Protein AF-A0A9N9NJA7-F1 (afdb_monomer_lite)

Secondary structure (DSSP, 8-state):
--EEEEEEEEEEEE-TT--EEEEEEEEEEEEES---HHHHHHHHHHHHHHHHHHHHHHHHHHHHHHHHHHHHHHHT------

Sequence (82 aa):
NFVRQKIHLNVITRGEDEIYRYYHLHSTEIPVCPMKEYELANFVKTLLILQNIIFVNISLLYYASSSISRRQMEDSSTISSS

pLDDT: mean 72.81, std 11.39, range [46.22, 88.81]

Organism: Funneliformis mosseae (NCBI:txid27381)

Structure (mmCIF, N/CA/C/O backbone):
data_AF-A0A9N9NJA7-F1
#
_entry.id   AF-A0A9N9NJA7-F1
#
loop_
_atom_site.group_PDB
_atom_site.id
_atom_site.type_symbol
_a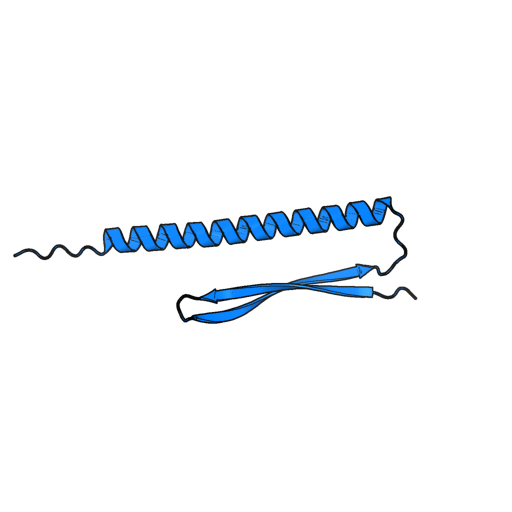tom_site.label_atom_id
_atom_site.label_alt_id
_atom_site.label_comp_id
_atom_site.label_asym_id
_atom_site.label_entity_id
_atom_site.label_seq_id
_atom_site.pdbx_PDB_ins_code
_atom_site.Cartn_x
_atom_site.Cartn_y
_atom_site.Cartn_z
_atom_site.occupancy
_atom_site.B_iso_or_equiv
_atom_site.auth_seq_id
_atom_site.auth_comp_id
_atom_site.auth_asym_id
_atom_site.auth_atom_id
_atom_site.pdbx_PDB_model_num
ATOM 1 N N . ASN A 1 1 ? -23.490 -8.361 9.823 1.00 50.56 1 ASN A N 1
ATOM 2 C CA . ASN A 1 1 ? -22.975 -8.338 8.438 1.00 50.56 1 ASN A CA 1
ATOM 3 C C . ASN A 1 1 ? -21.974 -7.211 8.300 1.00 50.56 1 ASN A C 1
ATOM 5 O O . ASN A 1 1 ? -22.378 -6.059 8.303 1.00 50.56 1 ASN A O 1
ATOM 9 N N . PHE A 1 2 ? -20.681 -7.533 8.276 1.00 56.53 2 PHE A N 1
ATOM 10 C CA . PHE A 1 2 ? -19.625 -6.538 8.076 1.00 56.53 2 PHE A CA 1
ATOM 11 C C . PHE A 1 2 ? -19.467 -6.272 6.580 1.00 56.53 2 PHE A C 1
ATOM 13 O O . PHE A 1 2 ? -19.323 -7.218 5.807 1.00 56.53 2 PHE A O 1
ATOM 20 N N . VAL A 1 3 ? -19.497 -5.004 6.175 1.00 62.75 3 VAL A N 1
ATOM 21 C CA . VAL A 1 3 ? -19.149 -4.614 4.806 1.00 62.75 3 VAL A CA 1
ATOM 22 C C . VAL A 1 3 ? -17.625 -4.689 4.695 1.00 62.75 3 VAL A C 1
ATOM 24 O O . VAL A 1 3 ? -16.905 -4.211 5.570 1.00 62.75 3 VAL A O 1
ATOM 27 N N . ARG A 1 4 ? -17.109 -5.336 3.653 1.00 65.94 4 ARG A N 1
ATOM 28 C CA . ARG A 1 4 ? -15.677 -5.338 3.337 1.00 65.94 4 ARG A CA 1
ATOM 29 C C . ARG A 1 4 ? -15.482 -4.520 2.075 1.00 65.94 4 ARG A C 1
ATOM 31 O O . ARG A 1 4 ? -16.201 -4.723 1.101 1.00 65.94 4 ARG A O 1
ATOM 38 N N . GLN A 1 5 ? -14.546 -3.582 2.111 1.00 71.75 5 GLN A N 1
ATOM 39 C CA . GLN A 1 5 ? -14.147 -2.809 0.939 1.00 71.75 5 GLN A CA 1
ATOM 40 C C . GLN A 1 5 ? -12.790 -3.314 0.476 1.00 71.75 5 GLN A C 1
ATOM 42 O O . GLN A 1 5 ? -11.966 -3.734 1.285 1.00 71.75 5 GLN A O 1
ATOM 47 N N . LYS A 1 6 ? -12.564 -3.308 -0.834 1.00 81.44 6 LYS A N 1
ATOM 48 C CA . LYS A 1 6 ? -11.308 -3.762 -1.421 1.00 81.44 6 LYS A CA 1
ATOM 49 C C . LYS A 1 6 ? -10.501 -2.539 -1.826 1.00 81.44 6 LYS A C 1
ATOM 51 O O . LYS A 1 6 ? -11.004 -1.689 -2.555 1.00 81.44 6 LYS A O 1
ATOM 56 N N . ILE A 1 7 ? -9.268 -2.444 -1.341 1.00 80.75 7 ILE A N 1
ATOM 57 C CA . ILE A 1 7 ? -8.299 -1.468 -1.837 1.00 80.75 7 ILE A CA 1
ATOM 58 C C . ILE A 1 7 ? -7.411 -2.152 -2.856 1.00 80.75 7 ILE A C 1
ATOM 60 O O . ILE A 1 7 ? -6.933 -3.265 -2.634 1.00 80.75 7 ILE A O 1
ATOM 64 N N . HIS A 1 8 ? -7.167 -1.438 -3.951 1.00 82.00 8 HIS A N 1
ATOM 65 C CA . HIS A 1 8 ? -6.253 -1.836 -5.005 1.00 82.00 8 HIS A CA 1
ATOM 66 C C . HIS A 1 8 ? -5.089 -0.851 -5.057 1.00 82.00 8 HIS A C 1
ATOM 68 O O . HIS A 1 8 ? -5.277 0.345 -5.274 1.00 82.00 8 HIS A O 1
ATOM 74 N N . LEU A 1 9 ? -3.884 -1.369 -4.872 1.00 78.62 9 LEU A N 1
ATOM 75 C CA . LEU A 1 9 ? -2.645 -0.669 -5.139 1.00 78.62 9 LEU A CA 1
ATOM 76 C C . LEU A 1 9 ? -2.248 -0.930 -6.592 1.00 78.62 9 LEU A C 1
ATOM 78 O O . LEU A 1 9 ? -1.957 -2.066 -6.976 1.00 78.62 9 LEU A O 1
ATOM 82 N N . ASN A 1 10 ? -2.203 0.140 -7.376 1.00 82.12 10 ASN A N 1
ATOM 83 C CA . ASN A 1 10 ? -1.826 0.111 -8.781 1.00 82.12 10 ASN A CA 1
ATOM 84 C C . ASN A 1 10 ? -0.720 1.133 -9.035 1.00 82.12 10 ASN A C 1
ATOM 86 O O . ASN A 1 10 ? -0.686 2.182 -8.392 1.00 82.12 10 ASN A O 1
ATOM 90 N N . VAL A 1 11 ? 0.162 0.838 -9.984 1.00 78.31 11 VAL A N 1
ATOM 91 C CA . VAL A 1 11 ? 1.214 1.746 -10.440 1.00 78.31 11 VAL A CA 1
ATOM 92 C C . VAL A 1 11 ? 1.077 1.952 -11.938 1.00 78.31 11 VAL A C 1
ATOM 94 O O . VAL A 1 11 ? 0.867 1.006 -12.695 1.00 78.31 11 VAL A O 1
ATOM 97 N N . ILE A 1 12 ? 1.209 3.207 -12.354 1.00 85.88 12 ILE A N 1
ATOM 98 C CA . ILE A 1 12 ? 1.284 3.598 -13.756 1.00 85.88 12 ILE A CA 1
ATOM 99 C C . ILE A 1 12 ? 2.726 4.008 -14.017 1.00 85.88 12 ILE A C 1
ATOM 101 O O . ILE A 1 12 ? 3.236 4.913 -13.357 1.00 85.88 12 ILE A O 1
ATOM 105 N N . THR A 1 13 ? 3.379 3.346 -14.966 1.00 80.06 13 THR A N 1
ATOM 106 C CA . THR A 1 13 ? 4.718 3.723 -15.425 1.00 80.06 13 THR A CA 1
ATOM 107 C C . THR A 1 13 ? 4.671 4.134 -16.890 1.00 80.06 13 THR A C 1
ATOM 109 O O . THR A 1 13 ? 3.854 3.633 -17.662 1.00 80.06 13 THR A O 1
ATOM 112 N N . ARG A 1 14 ? 5.545 5.062 -17.282 1.00 83.00 14 ARG A N 1
ATOM 113 C CA . ARG A 1 14 ? 5.782 5.417 -18.684 1.00 83.00 14 ARG A CA 1
ATOM 114 C C . ARG A 1 14 ? 7.140 4.852 -19.079 1.00 83.00 14 ARG A C 1
ATOM 116 O O . ARG A 1 14 ? 8.128 5.153 -18.413 1.00 83.00 14 ARG A O 1
ATOM 123 N N . GLY A 1 15 ? 7.161 3.993 -20.095 1.00 73.69 15 GLY A N 1
ATOM 124 C CA . GLY A 1 15 ? 8.407 3.463 -20.648 1.00 73.69 15 GLY A CA 1
ATOM 125 C C . GLY A 1 15 ? 9.074 4.441 -21.613 1.00 73.69 15 GLY A C 1
ATOM 126 O O . GLY A 1 15 ? 8.486 5.455 -21.990 1.00 73.69 15 GLY A O 1
ATOM 127 N N . GLU A 1 16 ? 10.295 4.111 -22.033 1.00 77.44 16 GLU A N 1
ATOM 128 C CA . GLU A 1 16 ? 11.031 4.849 -23.074 1.00 77.44 16 GLU A CA 1
ATOM 129 C C . GLU A 1 16 ? 10.323 4.810 -24.437 1.00 77.44 16 GLU A C 1
ATOM 131 O O . GLU A 1 16 ? 10.478 5.716 -25.245 1.00 77.44 16 GLU A O 1
ATOM 136 N N . ASP A 1 17 ? 9.477 3.804 -24.661 1.00 85.56 17 ASP A N 1
ATOM 137 C CA . ASP A 1 17 ? 8.592 3.688 -25.823 1.00 85.56 17 ASP A CA 1
ATOM 138 C C . ASP A 1 17 ? 7.366 4.617 -25.762 1.00 85.56 17 ASP A C 1
ATOM 140 O O . ASP A 1 17 ? 6.467 4.515 -26.591 1.00 85.56 17 ASP A O 1
ATOM 144 N N . GLU A 1 18 ? 7.301 5.493 -24.758 1.00 79.19 18 GLU A N 1
ATOM 145 C CA . GLU A 1 18 ? 6.181 6.379 -24.435 1.00 79.19 18 GLU A CA 1
ATOM 146 C C . GLU A 1 18 ? 4.847 5.677 -24.139 1.00 79.19 18 GLU A C 1
ATOM 148 O O . GLU A 1 18 ? 3.825 6.337 -23.928 1.00 79.19 18 GLU A O 1
ATOM 153 N N . ILE A 1 19 ? 4.848 4.349 -24.036 1.00 85.06 19 ILE A N 1
ATOM 154 C CA . ILE A 1 19 ? 3.657 3.574 -23.716 1.00 85.06 19 ILE A CA 1
ATOM 155 C C . ILE A 1 19 ? 3.455 3.584 -22.200 1.00 85.06 19 ILE A C 1
ATOM 157 O O . ILE A 1 19 ? 4.332 3.200 -21.415 1.00 85.06 19 ILE A O 1
ATOM 161 N N . TYR A 1 20 ? 2.260 4.002 -21.783 1.00 84.31 20 TYR A N 1
ATOM 162 C CA . TYR A 1 20 ? 1.822 3.899 -20.396 1.00 84.31 20 TYR A CA 1
ATOM 163 C C . TYR A 1 20 ? 1.480 2.447 -20.071 1.00 84.31 20 TYR A C 1
ATOM 165 O O . TYR A 1 20 ? 0.587 1.852 -20.674 1.00 84.31 20 TYR A O 1
ATOM 173 N N . ARG A 1 21 ? 2.182 1.878 -19.093 1.00 83.81 21 ARG A N 1
ATOM 174 C CA . ARG A 1 21 ? 1.945 0.525 -18.595 1.00 83.81 21 ARG A CA 1
ATOM 175 C C . ARG A 1 21 ? 1.283 0.597 -17.228 1.00 83.81 21 ARG A C 1
ATOM 177 O O . ARG A 1 21 ? 1.761 1.274 -16.318 1.00 83.81 21 ARG A O 1
ATOM 184 N N . TYR A 1 22 ? 0.166 -0.107 -17.105 1.00 88.81 22 TYR A N 1
ATOM 185 C CA . TYR A 1 22 ? -0.597 -0.211 -15.870 1.00 88.8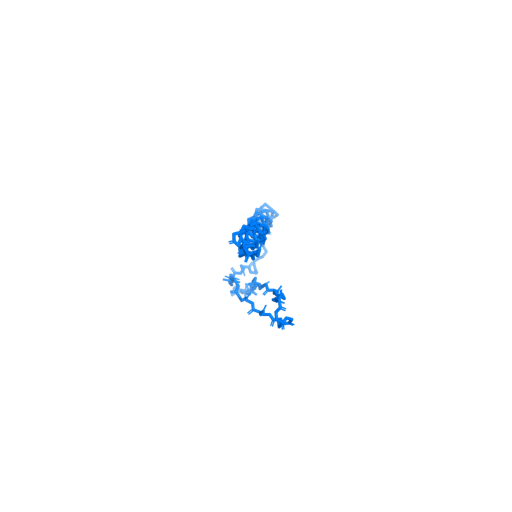1 22 TYR A CA 1
ATOM 186 C C . TYR A 1 22 ? -0.265 -1.529 -15.174 1.00 88.81 22 TYR A C 1
ATOM 188 O O . TYR A 1 22 ? -0.495 -2.601 -15.733 1.00 88.81 22 TYR A O 1
ATOM 196 N N . TYR A 1 23 ? 0.246 -1.453 -13.949 1.00 80.69 23 TYR A N 1
ATOM 197 C CA . TYR A 1 23 ? 0.588 -2.614 -13.140 1.00 80.69 23 TYR A CA 1
ATOM 198 C C . TYR A 1 23 ? -0.270 -2.660 -11.887 1.00 80.69 23 TYR A C 1
ATOM 200 O O . TYR A 1 23 ? -0.233 -1.761 -11.045 1.00 80.69 23 TYR A O 1
ATOM 208 N N . HIS A 1 24 ? -1.013 -3.750 -11.738 1.00 84.44 24 HIS A N 1
ATOM 209 C CA . HIS A 1 24 ? -1.625 -4.084 -10.466 1.00 84.44 24 HIS A CA 1
ATOM 210 C C . HIS A 1 24 ? -0.560 -4.671 -9.537 1.00 84.44 24 HIS A C 1
ATOM 212 O O . HIS A 1 24 ? 0.044 -5.687 -9.873 1.00 84.44 24 HIS A O 1
ATOM 218 N N . LEU A 1 25 ? -0.326 -4.050 -8.380 1.00 76.62 25 LEU A N 1
ATOM 219 C CA . LEU A 1 25 ? 0.668 -4.541 -7.422 1.00 76.62 25 LEU A CA 1
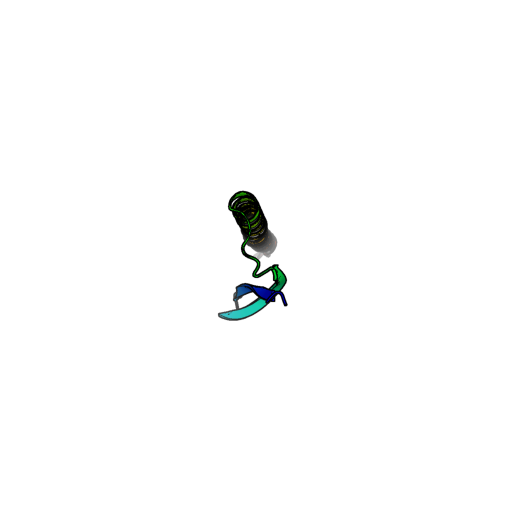ATOM 220 C C . LEU A 1 25 ? 0.038 -5.392 -6.326 1.00 76.62 25 LEU A C 1
ATOM 222 O O . LEU A 1 25 ? 0.583 -6.430 -5.957 1.00 76.62 25 LEU A O 1
ATOM 226 N N . HIS A 1 26 ? -1.085 -4.940 -5.764 1.00 77.75 26 HIS A N 1
ATOM 227 C CA . HIS A 1 26 ? -1.691 -5.615 -4.624 1.00 77.75 26 HIS A CA 1
ATOM 228 C C . HIS A 1 26 ? -3.167 -5.258 -4.451 1.00 77.75 26 HIS A C 1
ATOM 230 O O . HIS A 1 26 ? -3.574 -4.120 -4.674 1.00 77.75 26 HIS A O 1
ATOM 236 N N . SER A 1 27 ? -3.964 -6.217 -3.983 1.00 82.62 27 SER A N 1
ATOM 237 C CA . SER A 1 27 ? -5.338 -5.993 -3.535 1.00 82.62 27 SER A CA 1
ATOM 238 C C . SER A 1 27 ? -5.492 -6.501 -2.111 1.00 82.62 27 SER A C 1
ATOM 240 O O . SER A 1 27 ? -5.119 -7.640 -1.840 1.00 82.62 27 SER A O 1
ATOM 242 N N . THR A 1 28 ? -6.104 -5.713 -1.231 1.00 73.44 28 THR A N 1
ATOM 243 C CA . THR A 1 28 ? -6.413 -6.147 0.137 1.00 73.44 28 THR A CA 1
ATOM 244 C C . THR A 1 28 ? -7.844 -5.796 0.520 1.00 73.44 28 THR A C 1
ATOM 246 O O . THR A 1 28 ? -8.367 -4.749 0.129 1.00 73.44 28 THR A O 1
ATOM 249 N N . GLU A 1 29 ? -8.501 -6.692 1.254 1.00 78.44 29 GLU A N 1
ATOM 250 C CA . GLU A 1 29 ? -9.787 -6.401 1.881 1.00 78.44 29 GLU A CA 1
ATOM 251 C C . GLU A 1 29 ? -9.538 -5.630 3.169 1.00 78.44 29 GLU A C 1
ATOM 253 O O . GLU A 1 29 ? -8.881 -6.126 4.084 1.00 78.44 29 GLU A O 1
ATOM 258 N N . ILE A 1 30 ? -10.103 -4.432 3.263 1.00 73.31 30 ILE A N 1
ATOM 259 C CA . ILE A 1 30 ? -10.174 -3.719 4.525 1.00 73.31 30 ILE A CA 1
ATOM 260 C C . ILE A 1 30 ? -11.494 -4.042 5.219 1.00 73.31 30 ILE A C 1
ATOM 262 O O . ILE A 1 30 ? -12.561 -3.963 4.590 1.00 73.31 30 ILE A O 1
ATOM 266 N N . PRO A 1 31 ? -11.464 -4.333 6.529 1.00 64.81 31 PRO A N 1
ATOM 267 C CA . PRO A 1 31 ? -12.680 -4.335 7.314 1.00 64.81 31 PRO A CA 1
ATOM 268 C C . PRO A 1 31 ? -13.271 -2.921 7.306 1.00 64.81 31 PRO A C 1
ATOM 270 O O . PRO A 1 31 ? -12.649 -1.991 7.814 1.00 64.81 31 PRO A O 1
ATOM 273 N N . VAL A 1 32 ? -14.494 -2.755 6.792 1.00 64.88 32 VAL A N 1
ATOM 274 C CA . VAL A 1 32 ? -15.305 -1.556 7.059 1.00 64.88 32 VAL A CA 1
ATOM 275 C C . VAL A 1 32 ? -16.024 -1.808 8.379 1.00 64.88 32 VAL A C 1
ATOM 277 O O . VAL A 1 32 ? -17.234 -2.013 8.447 1.00 64.88 32 VAL A O 1
ATOM 280 N N . CYS A 1 33 ? -15.237 -1.928 9.441 1.00 63.69 33 CYS A N 1
ATOM 281 C CA . CYS A 1 33 ? -15.742 -1.946 10.802 1.00 63.69 33 CYS A CA 1
ATOM 282 C C . CYS A 1 33 ? -15.549 -0.536 11.372 1.00 63.69 33 CYS A C 1
ATOM 284 O O . CYS A 1 33 ? -14.558 0.105 11.008 1.00 63.69 33 CYS A O 1
ATOM 286 N N . PRO A 1 34 ? -16.415 -0.036 12.270 1.00 66.19 34 PRO A N 1
ATOM 287 C CA . PRO A 1 34 ? -15.997 1.025 13.176 1.00 66.19 34 PRO A CA 1
ATOM 288 C C . PRO A 1 34 ? -14.787 0.518 13.973 1.00 66.19 34 PRO A C 1
ATOM 290 O O . PRO A 1 34 ? -14.927 -0.202 14.959 1.00 66.19 34 PRO A O 1
ATOM 293 N N . MET A 1 35 ? -13.586 0.832 13.488 1.00 68.19 35 MET A N 1
ATOM 294 C CA . MET A 1 35 ? -12.348 0.571 14.205 1.00 68.19 35 MET A CA 1
ATOM 295 C C . MET A 1 35 ? -12.259 1.562 15.357 1.00 68.19 35 MET A C 1
ATOM 297 O O . MET A 1 35 ? -12.557 2.748 15.193 1.00 68.19 35 MET A O 1
ATOM 301 N N . LYS A 1 36 ? -11.825 1.087 16.524 1.00 78.94 36 LYS A N 1
ATOM 302 C CA . LYS A 1 36 ? -11.434 2.001 17.603 1.00 78.94 36 LYS A CA 1
ATOM 303 C C . LYS A 1 36 ? -10.268 2.861 17.105 1.00 78.94 36 LYS A C 1
ATOM 305 O O . LYS A 1 36 ? -9.464 2.383 16.306 1.00 78.94 36 LYS A O 1
ATOM 310 N N . GLU A 1 37 ? -10.140 4.098 17.587 1.00 79.69 37 GLU A N 1
ATOM 311 C CA . GLU A 1 37 ? -9.094 5.041 17.136 1.00 79.69 37 GLU A CA 1
ATOM 312 C C . GLU A 1 37 ? -7.694 4.413 17.076 1.00 79.69 37 GLU A C 1
ATOM 314 O O . GLU A 1 37 ? -6.961 4.616 16.112 1.00 79.69 37 GLU A O 1
ATOM 319 N N . TYR A 1 38 ? -7.351 3.585 18.065 1.00 79.94 38 TYR A N 1
ATOM 320 C CA . TYR A 1 38 ? -6.079 2.864 18.112 1.00 79.94 38 TYR A CA 1
ATOM 321 C C . TYR A 1 38 ? -5.880 1.883 16.941 1.00 79.94 38 TYR A C 1
ATOM 323 O O . TYR A 1 38 ? -4.807 1.822 16.341 1.00 79.94 38 TYR A O 1
ATOM 331 N N . GLU A 1 39 ? -6.915 1.119 16.595 1.00 77.69 39 GLU A N 1
ATOM 332 C CA . GLU A 1 39 ? -6.883 0.138 15.505 1.00 77.69 39 GLU A CA 1
ATOM 333 C C . GLU A 1 39 ? -6.795 0.842 14.147 1.00 77.69 39 GLU A C 1
ATOM 335 O O . GLU A 1 39 ? -6.008 0.435 13.291 1.00 77.69 39 GLU A O 1
ATOM 340 N N . LEU A 1 40 ? -7.521 1.955 13.988 1.00 78.75 40 LEU A 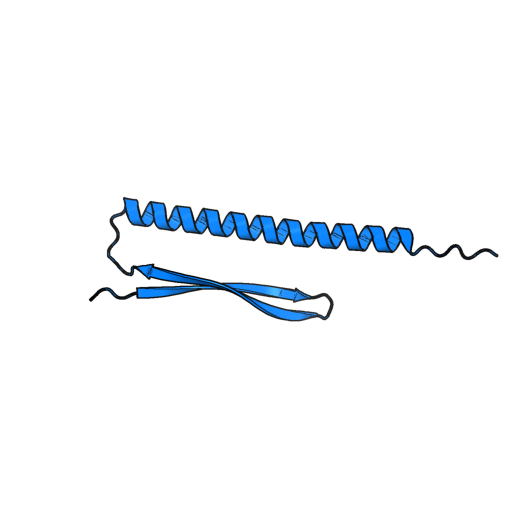N 1
ATOM 341 C CA . LEU A 1 40 ? -7.457 2.792 12.794 1.00 78.75 40 LEU A CA 1
ATOM 342 C C . LEU A 1 40 ? -6.069 3.426 12.625 1.00 78.75 40 LEU A C 1
ATOM 344 O O . LEU A 1 40 ? -5.507 3.390 11.532 1.00 78.75 40 LEU A O 1
ATOM 348 N N . ALA A 1 41 ? -5.490 3.967 13.700 1.00 79.62 41 ALA A N 1
ATOM 349 C CA . ALA A 1 41 ? -4.160 4.568 13.670 1.00 79.62 41 ALA A CA 1
ATOM 350 C C . ALA A 1 41 ? -3.079 3.545 13.288 1.00 79.62 41 ALA A C 1
ATOM 352 O O . ALA A 1 41 ? -2.220 3.834 12.452 1.00 79.62 41 ALA A O 1
ATOM 353 N N . ASN A 1 42 ? -3.144 2.330 13.842 1.00 77.62 42 ASN A N 1
ATOM 354 C CA . ASN A 1 42 ? -2.238 1.246 13.465 1.00 77.62 42 ASN A CA 1
ATOM 355 C C . ASN A 1 42 ? -2.422 0.832 12.004 1.00 77.62 42 ASN A C 1
ATOM 357 O O . ASN A 1 42 ? -1.434 0.664 11.292 1.00 77.62 42 ASN A O 1
ATOM 361 N N . PHE A 1 43 ? -3.666 0.730 11.535 1.00 78.44 43 PHE A N 1
ATOM 362 C CA . PHE A 1 43 ? -3.956 0.413 10.143 1.00 78.44 43 PHE A CA 1
ATOM 363 C C . PHE A 1 43 ? -3.375 1.464 9.179 1.00 78.44 43 PHE A C 1
ATOM 365 O O . PHE A 1 43 ? -2.652 1.114 8.243 1.00 78.44 43 PHE A O 1
ATOM 372 N N . VAL A 1 44 ? -3.600 2.755 9.447 1.00 81.44 44 VAL A N 1
ATOM 373 C CA . VAL A 1 44 ? -3.033 3.864 8.660 1.00 81.44 44 VAL A CA 1
ATOM 374 C C . VAL A 1 44 ? -1.503 3.840 8.694 1.00 81.44 44 VAL A C 1
ATOM 376 O O . VAL A 1 44 ? -0.860 3.980 7.654 1.00 81.44 44 VAL A O 1
ATOM 379 N N . LYS A 1 45 ? -0.899 3.599 9.863 1.00 82.12 45 LYS A N 1
ATOM 380 C CA . LYS A 1 45 ? 0.559 3.488 10.005 1.00 82.12 45 LYS A CA 1
ATOM 381 C C . LYS A 1 45 ? 1.127 2.351 9.153 1.00 82.12 45 LYS A C 1
ATOM 383 O O . LYS A 1 45 ? 2.139 2.546 8.482 1.00 82.12 45 LYS A O 1
ATOM 388 N N . THR A 1 46 ? 0.474 1.191 9.133 1.00 80.38 46 THR A N 1
ATOM 389 C CA . THR A 1 46 ? 0.877 0.061 8.288 1.00 80.38 46 THR A CA 1
ATOM 390 C C . THR A 1 46 ? 0.793 0.407 6.803 1.00 80.38 46 THR A C 1
ATOM 392 O O . THR A 1 46 ? 1.722 0.089 6.064 1.00 80.38 46 THR A O 1
ATOM 395 N N . LEU A 1 47 ? -0.258 1.109 6.363 1.00 83.31 47 LEU A N 1
ATOM 396 C CA . LEU A 1 47 ? -0.372 1.567 4.974 1.00 83.31 47 LEU A CA 1
ATOM 397 C C . LEU A 1 47 ? 0.745 2.545 4.584 1.00 83.31 47 LEU A C 1
ATOM 399 O O . LEU A 1 47 ? 1.319 2.408 3.506 1.00 83.31 47 LEU A O 1
ATOM 403 N N . LEU A 1 48 ? 1.092 3.489 5.464 1.00 83.06 48 LEU A N 1
ATOM 404 C CA . LEU A 1 48 ? 2.189 4.437 5.234 1.00 83.06 48 LEU A CA 1
ATOM 405 C C . LEU A 1 48 ? 3.549 3.732 5.136 1.00 83.06 48 LEU A C 1
ATOM 407 O O . LEU A 1 48 ? 4.361 4.063 4.274 1.00 83.06 48 LEU A O 1
ATOM 411 N N . ILE A 1 49 ? 3.792 2.723 5.979 1.00 80.81 49 ILE A N 1
ATOM 412 C CA . ILE A 1 49 ? 5.004 1.895 5.891 1.00 80.81 49 ILE A CA 1
ATOM 413 C C . ILE A 1 49 ? 5.044 1.160 4.549 1.00 80.81 49 ILE A C 1
ATOM 415 O O . ILE A 1 49 ? 6.075 1.173 3.877 1.00 80.81 49 ILE A O 1
ATOM 419 N N . LEU A 1 50 ? 3.922 0.562 4.135 1.00 81.44 50 LEU A N 1
ATOM 420 C CA . LEU A 1 50 ? 3.828 -0.141 2.858 1.00 81.44 50 LEU A CA 1
ATOM 421 C C . LEU A 1 50 ? 4.139 0.802 1.687 1.00 81.44 50 LEU A C 1
ATOM 423 O O . LEU A 1 50 ? 4.950 0.469 0.824 1.00 81.44 50 LEU A O 1
ATOM 427 N N . GLN A 1 51 ? 3.546 2.000 1.693 1.00 83.25 51 GLN A N 1
AT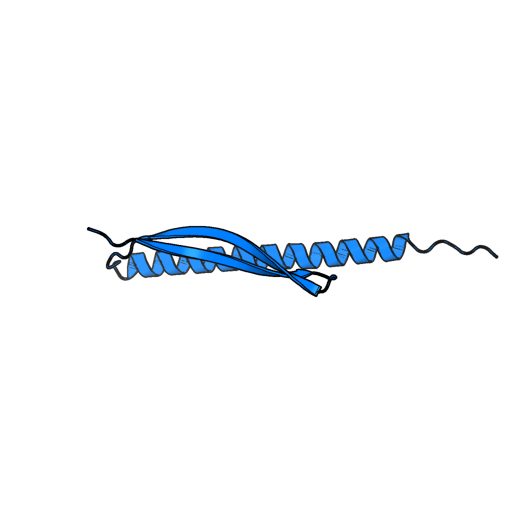OM 428 C CA . GLN A 1 51 ? 3.780 3.034 0.687 1.00 83.25 51 GLN A CA 1
ATOM 429 C C . GLN A 1 51 ? 5.259 3.430 0.613 1.00 83.25 51 GLN A C 1
ATOM 431 O O . GLN A 1 51 ? 5.812 3.496 -0.484 1.00 83.25 51 GLN A O 1
ATOM 436 N N . ASN A 1 52 ? 5.915 3.635 1.759 1.00 86.38 52 ASN A N 1
ATOM 437 C CA . ASN A 1 52 ? 7.338 3.970 1.803 1.00 86.38 52 ASN A CA 1
ATOM 438 C C . ASN A 1 52 ? 8.213 2.853 1.222 1.00 86.38 52 ASN A C 1
ATOM 440 O O . ASN A 1 52 ? 9.121 3.141 0.446 1.00 86.38 52 ASN A O 1
ATOM 444 N N . ILE A 1 53 ? 7.924 1.585 1.533 1.00 83.81 53 ILE A N 1
ATOM 445 C CA . ILE A 1 53 ? 8.662 0.442 0.973 1.00 83.81 53 ILE A CA 1
ATOM 446 C C . ILE A 1 53 ? 8.528 0.413 -0.552 1.00 83.81 53 ILE A C 1
ATOM 448 O O . ILE A 1 53 ? 9.522 0.271 -1.262 1.00 83.8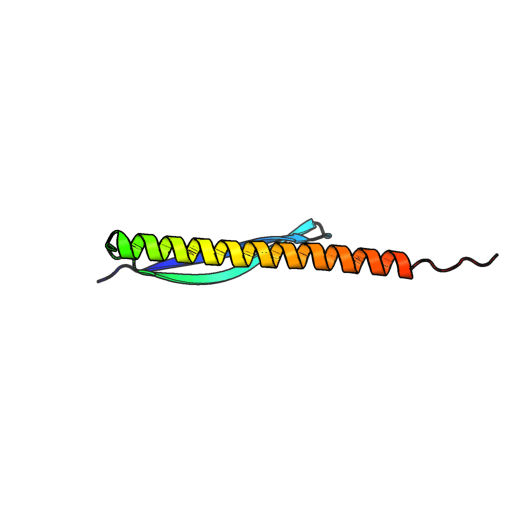1 53 ILE A O 1
ATOM 452 N N . ILE A 1 54 ? 7.309 0.585 -1.066 1.00 83.00 54 ILE A N 1
ATOM 453 C CA . ILE A 1 54 ? 7.051 0.600 -2.510 1.00 83.00 54 ILE A CA 1
ATOM 454 C C . ILE A 1 54 ? 7.792 1.760 -3.176 1.00 83.00 54 ILE A C 1
ATOM 456 O O . ILE A 1 54 ? 8.465 1.553 -4.183 1.00 83.00 54 ILE A O 1
ATOM 460 N N . PHE A 1 55 ? 7.712 2.963 -2.606 1.00 82.50 55 PHE A N 1
ATOM 461 C CA . PHE A 1 55 ? 8.362 4.150 -3.157 1.00 82.50 55 PHE A CA 1
ATOM 462 C C . PHE A 1 55 ? 9.888 4.005 -3.207 1.00 82.50 55 PHE A C 1
ATOM 464 O O . PHE A 1 55 ? 10.511 4.304 -4.229 1.00 82.50 55 PHE A O 1
ATOM 471 N N . VAL A 1 56 ? 10.492 3.497 -2.128 1.00 84.25 56 VAL A N 1
ATOM 472 C CA . VAL A 1 56 ? 11.934 3.233 -2.061 1.00 84.25 56 VAL A CA 1
ATOM 473 C C . VAL A 1 56 ? 12.333 2.176 -3.087 1.00 84.25 56 VAL A C 1
ATOM 475 O O . VAL A 1 56 ? 13.281 2.392 -3.836 1.00 84.25 56 VAL A O 1
ATOM 478 N N . ASN A 1 57 ? 11.589 1.074 -3.191 1.00 78.50 57 ASN A N 1
ATOM 479 C CA . ASN A 1 57 ? 11.899 0.006 -4.140 1.00 78.50 57 ASN A CA 1
ATOM 480 C C . ASN A 1 57 ? 11.772 0.464 -5.599 1.00 78.50 57 ASN A C 1
ATOM 482 O O . ASN A 1 57 ? 12.634 0.140 -6.412 1.00 78.50 57 ASN A O 1
ATOM 486 N N . ILE A 1 58 ? 10.744 1.252 -5.931 1.00 80.19 58 ILE A N 1
ATOM 487 C CA . ILE A 1 58 ? 10.594 1.855 -7.264 1.00 80.19 58 ILE A CA 1
ATOM 488 C C . ILE A 1 58 ? 11.763 2.797 -7.558 1.00 80.19 58 ILE A C 1
ATOM 490 O O . ILE A 1 58 ? 12.347 2.727 -8.637 1.00 80.19 58 ILE A O 1
ATOM 494 N N . SER A 1 59 ? 12.138 3.642 -6.595 1.00 79.94 59 SER A N 1
ATOM 495 C CA . SER A 1 59 ? 13.278 4.552 -6.745 1.00 79.94 59 SER A CA 1
ATOM 496 C C . SER A 1 59 ? 14.574 3.776 -6.986 1.00 79.94 59 SER A C 1
ATOM 498 O O . SER A 1 59 ? 15.316 4.088 -7.912 1.00 79.94 59 SER A O 1
ATOM 500 N N . LEU A 1 60 ? 14.831 2.724 -6.203 1.00 80.19 60 LEU A N 1
ATOM 501 C CA . LEU A 1 60 ? 16.001 1.862 -6.373 1.00 80.19 60 LEU A CA 1
ATOM 502 C C . LEU A 1 60 ? 16.020 1.186 -7.745 1.00 80.19 60 LEU A C 1
ATOM 504 O O . LEU A 1 60 ? 17.061 1.191 -8.394 1.00 80.19 60 LEU A O 1
ATOM 508 N N . LEU A 1 61 ? 14.885 0.656 -8.210 1.00 76.94 61 LEU A N 1
ATOM 509 C CA . LEU A 1 61 ? 14.760 0.076 -9.550 1.00 76.94 61 LEU A CA 1
ATOM 510 C C . LEU A 1 61 ? 15.080 1.102 -10.646 1.00 76.94 61 LEU A C 1
ATOM 512 O O . LEU A 1 61 ? 15.854 0.798 -11.551 1.00 76.94 61 LEU A O 1
ATOM 516 N N . TYR A 1 62 ? 14.545 2.319 -10.534 1.00 75.06 62 TYR A N 1
ATOM 517 C CA . TYR A 1 62 ? 14.784 3.406 -11.487 1.00 75.06 62 TYR A CA 1
ATOM 518 C C . TYR A 1 62 ? 16.256 3.851 -11.529 1.00 75.06 62 TYR A C 1
ATOM 520 O O . TYR A 1 62 ? 16.841 4.052 -12.596 1.00 75.06 62 TYR A O 1
ATOM 528 N N . TYR A 1 63 ? 16.901 3.992 -10.370 1.00 74.44 63 TYR A N 1
ATOM 529 C CA . TYR A 1 63 ? 18.314 4.374 -10.321 1.00 74.44 63 TYR A CA 1
ATOM 530 C C . TYR A 1 63 ? 19.242 3.226 -10.727 1.00 74.44 63 TYR A C 1
ATOM 532 O O . TYR A 1 63 ? 20.262 3.466 -11.377 1.00 74.44 63 TYR A O 1
ATOM 540 N N . ALA A 1 64 ? 18.879 1.979 -10.420 1.00 69.81 64 ALA A N 1
ATOM 541 C CA . ALA A 1 64 ? 19.604 0.806 -10.887 1.00 69.81 64 ALA A CA 1
ATOM 542 C C . ALA A 1 64 ? 19.579 0.715 -12.420 1.00 69.81 64 ALA A C 1
ATOM 544 O O . ALA A 1 64 ? 20.643 0.586 -13.027 1.00 69.81 64 ALA A O 1
ATOM 545 N N . SER A 1 65 ? 18.414 0.874 -13.061 1.00 61.28 65 SER A N 1
ATOM 546 C CA . SER A 1 65 ? 18.309 0.862 -14.528 1.00 61.28 65 SER A CA 1
ATOM 547 C C . SER A 1 65 ? 19.105 2.000 -15.171 1.00 61.28 65 SER A C 1
ATOM 549 O O . SER A 1 65 ? 19.826 1.778 -16.142 1.00 61.28 65 SER A O 1
ATOM 551 N N . SER A 1 66 ? 19.067 3.191 -14.568 1.00 58.66 66 SER A N 1
ATOM 552 C CA . SER A 1 66 ? 19.863 4.350 -14.998 1.00 58.66 66 SER A CA 1
ATOM 553 C C . SER A 1 66 ? 21.374 4.084 -14.933 1.00 58.66 66 SER A C 1
ATOM 555 O O . SER A 1 66 ? 22.132 4.526 -15.797 1.00 58.66 66 SER A O 1
ATOM 557 N N . SER A 1 67 ? 21.835 3.358 -13.909 1.00 57.94 67 SER A N 1
ATOM 558 C CA . SER A 1 67 ? 23.250 2.999 -13.753 1.00 57.94 67 SER A CA 1
ATOM 559 C C . SER A 1 67 ? 23.709 1.909 -14.729 1.00 57.94 67 SER A C 1
ATOM 561 O O . SER A 1 67 ? 24.830 1.977 -15.228 1.00 57.94 67 SER A O 1
ATOM 563 N N . ILE A 1 68 ? 22.841 0.938 -15.042 1.00 56.09 68 ILE A N 1
ATOM 564 C CA . ILE A 1 68 ? 23.119 -0.135 -16.011 1.00 56.09 68 ILE A CA 1
ATOM 565 C C . ILE A 1 68 ? 23.189 0.439 -17.429 1.00 56.09 68 ILE A C 1
ATOM 567 O O . ILE A 1 68 ? 24.139 0.149 -18.151 1.00 56.09 68 ILE A O 1
ATOM 571 N N . SER A 1 69 ? 22.237 1.304 -17.793 1.00 53.75 69 SER A N 1
ATOM 572 C CA . SER A 1 69 ? 22.217 2.012 -19.080 1.00 53.75 69 SER A CA 1
ATOM 573 C C . SER A 1 69 ? 23.513 2.804 -19.322 1.00 53.75 69 SER A C 1
ATOM 575 O O . SER A 1 69 ? 24.144 2.671 -20.369 1.00 53.75 69 SER A O 1
ATOM 577 N N . ARG A 1 70 ? 23.992 3.544 -18.310 1.00 55.78 70 ARG A N 1
ATOM 578 C CA . ARG A 1 70 ? 25.235 4.328 -18.408 1.00 55.78 70 ARG A CA 1
ATOM 579 C C . ARG A 1 70 ? 26.478 3.468 -18.641 1.00 55.78 70 ARG A C 1
ATOM 581 O O . ARG A 1 70 ? 27.286 3.806 -19.498 1.00 55.78 70 ARG A O 1
ATOM 588 N N . ARG A 1 71 ? 26.606 2.348 -17.921 1.00 55.28 71 ARG A N 1
ATOM 589 C CA . ARG A 1 71 ? 27.739 1.421 -18.089 1.00 55.28 71 ARG A CA 1
ATOM 590 C C . ARG A 1 71 ? 27.764 0.793 -19.484 1.00 55.28 71 ARG A C 1
ATOM 592 O O . ARG A 1 71 ? 28.824 0.695 -20.083 1.00 55.28 71 ARG A O 1
ATOM 599 N N . GLN A 1 72 ? 26.603 0.443 -20.042 1.00 55.09 72 GLN A N 1
ATOM 600 C CA . GLN A 1 72 ? 26.535 -0.085 -21.411 1.00 55.09 72 GLN A CA 1
ATOM 601 C C . GLN A 1 72 ? 26.934 0.947 -22.480 1.00 55.09 72 GLN A C 1
ATOM 603 O O . GLN A 1 72 ? 27.477 0.570 -23.518 1.00 55.09 72 GLN A O 1
ATOM 608 N N . MET A 1 73 ? 26.696 2.241 -22.235 1.00 54.69 73 MET A N 1
ATOM 609 C CA . MET A 1 73 ? 27.115 3.324 -23.134 1.00 54.69 73 MET A CA 1
ATOM 610 C C . MET A 1 73 ? 28.637 3.541 -23.128 1.00 54.69 73 MET A C 1
ATOM 612 O O . MET A 1 73 ? 29.211 3.835 -24.173 1.00 54.69 73 MET A O 1
ATOM 616 N N . GLU A 1 74 ? 29.289 3.369 -21.975 1.00 56.66 74 GLU A N 1
ATOM 617 C CA . GLU A 1 74 ? 30.750 3.471 -21.829 1.00 56.66 74 GLU A CA 1
ATOM 618 C C . GLU A 1 74 ? 31.471 2.291 -22.515 1.00 56.66 74 GLU A C 1
ATOM 620 O O . GLU A 1 74 ? 32.431 2.507 -23.262 1.00 56.66 74 GLU A O 1
ATOM 625 N N . ASP A 1 75 ? 30.942 1.070 -22.372 1.00 55.88 75 ASP A N 1
ATOM 626 C CA . ASP A 1 75 ? 31.495 -0.144 -22.997 1.00 55.88 75 ASP A CA 1
ATOM 627 C C . ASP A 1 75 ? 31.231 -0.242 -24.518 1.00 55.88 75 ASP A C 1
ATOM 629 O O . ASP A 1 75 ? 31.895 -1.008 -25.215 1.00 55.88 75 ASP A O 1
ATOM 633 N N . SER A 1 76 ? 30.290 0.541 -25.068 1.00 54.53 76 SER A N 1
ATOM 634 C CA . SER A 1 76 ? 29.943 0.529 -26.506 1.00 54.53 76 SER A CA 1
ATOM 635 C C . SER A 1 76 ? 30.776 1.490 -27.367 1.00 54.53 76 SER A C 1
ATOM 637 O O . SER A 1 76 ? 30.497 1.659 -28.558 1.00 54.53 76 SER A O 1
ATOM 639 N N . SER A 1 77 ? 31.822 2.110 -26.812 1.00 57.56 77 SER A N 1
ATOM 640 C CA . SER A 1 77 ? 32.773 2.906 -27.594 1.00 57.56 77 SER A CA 1
ATOM 641 C C . SER A 1 77 ? 33.675 1.992 -28.437 1.00 57.56 77 SER A C 1
ATOM 643 O O . SER A 1 77 ? 34.800 1.653 -28.083 1.00 57.56 77 SER A O 1
ATOM 645 N N . THR A 1 78 ? 33.162 1.560 -29.593 1.00 50.97 78 THR A N 1
ATOM 646 C CA . THR A 1 78 ? 33.977 0.857 -30.588 1.00 50.97 78 THR A CA 1
ATOM 647 C C . THR A 1 78 ? 35.052 1.822 -31.075 1.00 50.97 78 THR A C 1
ATOM 649 O O . THR A 1 78 ? 34.765 2.854 -31.680 1.00 50.97 78 THR A O 1
ATOM 652 N N . ILE A 1 79 ? 36.297 1.481 -30.762 1.00 56.72 79 ILE A N 1
ATOM 653 C CA . ILE A 1 79 ? 37.509 2.163 -31.195 1.00 56.72 79 ILE A CA 1
ATOM 654 C C . ILE A 1 79 ? 37.507 2.152 -32.730 1.00 56.72 79 ILE A C 1
ATOM 656 O O . ILE A 1 79 ? 37.763 1.121 -33.348 1.00 56.72 79 ILE A O 1
ATOM 660 N N . SER A 1 80 ? 37.195 3.286 -33.360 1.00 54.66 80 SER A N 1
ATOM 661 C CA . SER A 1 80 ? 37.474 3.480 -34.783 1.00 54.66 80 SER A CA 1
ATOM 662 C C . SER A 1 80 ? 38.978 3.680 -34.926 1.00 54.66 80 SER A C 1
ATOM 664 O O . SER A 1 80 ? 39.473 4.800 -34.823 1.00 54.66 80 SER A O 1
ATOM 666 N N . SER A 1 81 ? 39.714 2.585 -35.105 1.00 54.38 81 SER A N 1
ATOM 667 C CA . SER A 1 81 ? 41.108 2.639 -35.535 1.00 54.38 81 SER A CA 1
ATOM 668 C C . SER A 1 81 ? 41.163 3.128 -36.984 1.00 54.38 81 SER A C 1
ATOM 670 O O . SER A 1 81 ? 40.626 2.487 -37.888 1.00 54.38 81 SER A O 1
ATOM 672 N N . SER A 1 82 ? 41.794 4.278 -37.201 1.00 46.22 82 SER A N 1
ATOM 673 C CA . SER A 1 82 ? 42.258 4.774 -38.501 1.00 46.22 82 SER A CA 1
ATOM 674 C C . SER A 1 82 ? 43.659 5.332 -38.324 1.00 46.22 82 SER A C 1
ATOM 676 O O . SER A 1 82 ? 43.888 5.966 -37.268 1.00 46.22 82 SER A O 1
#

Radius of gyration: 21.34 Å; chains: 1; bounding box: 65×15×57 Å

Foldseek 3Di:
DWDKDKDWDKDWDQDPVRDIDIDTDDIDIDTPDPDDPVRVVVVVVVVVVVVVVVVVVVVVVVVVVVVVVVVVVVVPPDPPDD